Protein AF-A0A9D5QBL1-F1 (afdb_monomer)

Structure (mmCIF, N/CA/C/O backbone):
data_AF-A0A9D5QBL1-F1
#
_entry.id   AF-A0A9D5QBL1-F1
#
loop_
_atom_site.group_PDB
_atom_site.id
_atom_site.type_symbol
_atom_site.label_atom_id
_atom_site.label_alt_id
_atom_site.label_comp_id
_atom_site.label_asym_id
_atom_site.label_entity_id
_atom_site.label_seq_id
_atom_site.pdbx_PDB_ins_code
_atom_site.Cartn_x
_atom_site.Cartn_y
_atom_site.Cartn_z
_atom_site.occupancy
_atom_site.B_iso_or_equiv
_atom_site.auth_seq_id
_atom_site.auth_comp_id
_atom_site.auth_asym_id
_atom_site.auth_atom_id
_atom_site.pdbx_PDB_model_num
ATOM 1 N N . MET A 1 1 ? -2.008 -4.590 -37.772 1.00 40.81 1 MET A N 1
ATOM 2 C CA . MET A 1 1 ? -0.872 -5.358 -37.230 1.00 40.81 1 MET A CA 1
ATOM 3 C C . MET A 1 1 ? -0.024 -4.324 -36.514 1.00 40.81 1 MET A C 1
ATOM 5 O O . MET A 1 1 ? 0.435 -3.413 -37.185 1.00 40.81 1 MET A O 1
ATOM 9 N N . TYR A 1 2 ? -0.008 -4.325 -35.182 1.00 43.22 2 TYR A N 1
ATOM 10 C CA . TYR A 1 2 ? 0.768 -3.350 -34.411 1.00 43.22 2 TYR A CA 1
ATOM 11 C C . TYR A 1 2 ? 2.157 -3.959 -34.192 1.00 43.22 2 TYR A C 1
ATOM 13 O O . TYR A 1 2 ? 2.254 -4.998 -33.545 1.00 43.22 2 TYR A O 1
ATOM 21 N N . GLU A 1 3 ? 3.194 -3.377 -34.799 1.00 43.75 3 GLU A N 1
ATOM 22 C CA . GLU A 1 3 ? 4.590 -3.688 -34.472 1.00 43.75 3 GLU A CA 1
ATOM 23 C C . GLU A 1 3 ? 4.906 -3.004 -33.143 1.00 43.75 3 GLU A C 1
ATOM 25 O O . GLU A 1 3 ? 5.042 -1.784 -33.082 1.00 43.75 3 GLU A O 1
ATOM 30 N N . ILE A 1 4 ? 4.943 -3.791 -32.071 1.00 50.88 4 ILE A N 1
ATOM 31 C CA . ILE A 1 4 ? 5.490 -3.355 -30.788 1.00 50.88 4 ILE A CA 1
ATOM 32 C C . ILE A 1 4 ? 7.006 -3.311 -30.988 1.00 50.88 4 ILE A C 1
ATOM 34 O O . ILE A 1 4 ? 7.596 -4.317 -31.379 1.00 50.88 4 ILE A O 1
ATOM 38 N N . GLN A 1 5 ? 7.621 -2.142 -30.805 1.00 56.84 5 GLN A N 1
ATOM 39 C CA . GLN A 1 5 ? 9.073 -1.998 -30.935 1.00 56.84 5 GLN A CA 1
ATOM 40 C C . GLN A 1 5 ? 9.764 -2.785 -29.812 1.00 56.84 5 GLN A C 1
ATOM 42 O O . GLN A 1 5 ? 9.294 -2.755 -28.677 1.00 56.84 5 GLN A O 1
ATOM 47 N N . ASP A 1 6 ? 10.894 -3.442 -30.097 1.00 56.75 6 ASP A N 1
ATOM 48 C CA . ASP A 1 6 ? 11.620 -4.289 -29.129 1.00 56.75 6 ASP A CA 1
ATOM 49 C C . ASP A 1 6 ? 11.891 -3.579 -27.780 1.00 56.75 6 ASP A C 1
ATOM 51 O O . ASP A 1 6 ? 11.814 -4.197 -26.720 1.00 56.75 6 ASP A O 1
ATOM 55 N N . ASN A 1 7 ? 12.077 -2.253 -27.795 1.00 56.09 7 ASN A N 1
ATOM 56 C CA . ASN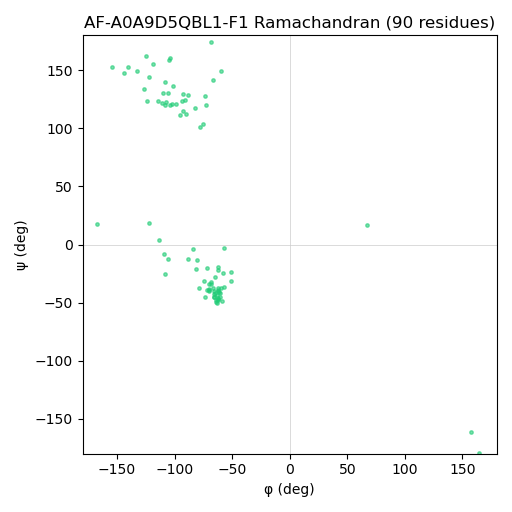 A 1 7 ? 12.263 -1.427 -26.593 1.00 56.09 7 ASN A CA 1
ATOM 57 C C . ASN A 1 7 ? 11.007 -1.312 -25.707 1.00 56.09 7 ASN A C 1
ATOM 59 O O . ASN A 1 7 ? 11.117 -1.170 -24.490 1.00 56.09 7 ASN A O 1
ATOM 63 N N . GLU A 1 8 ? 9.810 -1.332 -26.297 1.00 53.34 8 GLU A N 1
ATOM 64 C CA . GLU A 1 8 ? 8.546 -1.314 -25.549 1.00 53.34 8 GLU A CA 1
ATOM 65 C C . GLU A 1 8 ? 8.279 -2.676 -24.904 1.00 53.34 8 GLU A C 1
ATOM 67 O O . GLU A 1 8 ? 7.717 -2.741 -23.812 1.00 53.34 8 GLU A O 1
ATOM 72 N N . LEU A 1 9 ? 8.732 -3.752 -25.551 1.00 57.50 9 LEU A N 1
ATOM 73 C CA . LEU A 1 9 ? 8.603 -5.117 -25.059 1.00 57.50 9 LEU A CA 1
ATOM 74 C C . LEU A 1 9 ? 9.560 -5.393 -23.889 1.00 57.50 9 LEU A C 1
ATOM 76 O O . LEU A 1 9 ? 9.135 -5.922 -22.864 1.00 57.50 9 LEU A O 1
ATOM 80 N N . GLU A 1 10 ? 10.823 -4.972 -23.994 1.00 60.19 10 GLU A N 1
ATOM 81 C CA . GLU A 1 10 ? 11.789 -5.059 -22.888 1.00 60.19 10 GLU A CA 1
ATOM 82 C C . GLU A 1 10 ? 11.363 -4.218 -21.680 1.00 60.19 10 GLU A C 1
ATOM 84 O O . GLU A 1 10 ? 11.464 -4.675 -20.541 1.00 60.19 10 GLU A O 1
ATOM 89 N N . ALA A 1 11 ? 10.828 -3.014 -21.910 1.00 60.56 11 ALA A N 1
ATOM 90 C CA . ALA A 1 11 ? 10.267 -2.199 -20.839 1.00 60.56 11 ALA A CA 1
ATOM 91 C C . ALA A 1 11 ? 9.071 -2.895 -20.174 1.00 60.56 11 ALA A C 1
ATOM 93 O O . ALA A 1 11 ? 8.953 -2.846 -18.951 1.00 60.56 11 ALA A O 1
ATOM 94 N N . LEU A 1 12 ? 8.208 -3.566 -20.943 1.00 57.19 12 LEU A N 1
ATOM 95 C CA . LEU A 1 12 ? 7.088 -4.335 -20.398 1.00 57.19 12 LEU A CA 1
ATOM 96 C C . LEU A 1 12 ? 7.574 -5.490 -19.512 1.00 57.19 12 LEU A C 1
ATOM 98 O O . LEU A 1 12 ? 7.097 -5.627 -18.389 1.00 57.19 12 LEU A O 1
ATOM 102 N N . TYR A 1 13 ? 8.554 -6.269 -19.977 1.00 62.12 13 TYR A N 1
ATOM 103 C CA . TYR A 1 13 ? 9.106 -7.388 -19.211 1.00 62.12 13 TYR A CA 1
ATOM 104 C C . TYR A 1 13 ? 9.832 -6.935 -17.947 1.00 62.12 13 TYR A C 1
ATOM 106 O O . TYR A 1 13 ? 9.641 -7.527 -16.889 1.00 62.12 13 TYR A O 1
ATOM 114 N N . ALA A 1 14 ? 10.585 -5.834 -18.011 1.00 62.94 14 ALA A N 1
ATOM 115 C CA . ALA A 1 14 ? 11.192 -5.245 -16.823 1.00 62.94 14 ALA A CA 1
ATOM 116 C C . ALA A 1 14 ? 10.128 -4.835 -15.788 1.00 62.94 14 ALA A C 1
ATOM 118 O O . ALA A 1 14 ? 10.338 -5.032 -14.594 1.00 62.94 14 ALA A O 1
ATOM 119 N N . HIS A 1 15 ? 8.971 -4.320 -16.224 1.00 62.38 15 HIS A N 1
ATOM 120 C CA . HIS A 1 15 ? 7.848 -4.014 -15.331 1.00 62.38 15 HIS A CA 1
ATOM 121 C C . HIS A 1 15 ? 7.172 -5.273 -14.772 1.00 62.38 15 HIS A C 1
ATOM 123 O O . HIS A 1 15 ? 6.784 -5.269 -13.604 1.00 62.38 15 HIS A O 1
ATOM 129 N N . GLU A 1 16 ? 7.022 -6.334 -15.567 1.00 62.25 16 GLU A N 1
ATOM 130 C CA . GLU A 1 16 ? 6.457 -7.611 -15.110 1.00 62.25 16 GLU A CA 1
ATOM 131 C C . GLU A 1 16 ? 7.351 -8.289 -14.070 1.00 62.25 16 GLU A C 1
ATOM 133 O O . GLU A 1 16 ? 6.844 -8.735 -13.041 1.00 62.25 16 GLU A O 1
ATOM 138 N N . ASP A 1 17 ? 8.668 -8.288 -14.276 1.00 66.50 17 ASP A N 1
ATOM 139 C CA . ASP A 1 17 ? 9.634 -8.812 -13.308 1.00 66.50 17 ASP A CA 1
ATOM 140 C C . ASP A 1 17 ? 9.632 -7.983 -12.018 1.00 66.50 17 ASP A C 1
ATOM 142 O O . ASP A 1 17 ? 9.638 -8.538 -10.916 1.00 66.50 17 ASP A O 1
ATOM 146 N N . LEU A 1 18 ? 9.566 -6.650 -12.124 1.00 64.12 18 LEU A N 1
ATOM 147 C CA . LEU A 1 18 ? 9.479 -5.765 -10.960 1.00 64.12 18 LEU A CA 1
ATOM 148 C C . LEU A 1 18 ? 8.186 -6.021 -10.167 1.00 64.12 18 LEU A C 1
ATOM 150 O O . LEU A 1 18 ? 8.226 -6.206 -8.952 1.00 64.12 18 LEU A O 1
ATOM 154 N N . LEU A 1 19 ? 7.040 -6.092 -10.855 1.00 63.78 19 LEU A N 1
ATOM 155 C CA . LEU A 1 19 ? 5.741 -6.385 -10.248 1.00 63.78 19 LEU A CA 1
ATOM 156 C C . LEU A 1 19 ? 5.707 -7.783 -9.631 1.00 63.78 19 LEU A C 1
ATOM 158 O O . LEU A 1 19 ? 5.203 -7.938 -8.522 1.00 63.78 19 LEU A O 1
ATOM 162 N N . GLY A 1 20 ? 6.246 -8.790 -10.318 1.00 59.78 20 GLY A N 1
ATOM 163 C CA . GLY A 1 20 ? 6.319 -10.168 -9.839 1.00 59.78 20 GLY A CA 1
ATOM 164 C C . GLY A 1 20 ? 7.154 -10.292 -8.567 1.00 59.78 20 GLY A C 1
ATOM 165 O O . GLY A 1 20 ? 6.696 -10.889 -7.592 1.00 59.78 20 GLY A O 1
ATOM 166 N N . ASN A 1 21 ? 8.329 -9.656 -8.536 1.00 61.78 21 ASN A N 1
ATOM 167 C CA . ASN A 1 21 ? 9.210 -9.645 -7.368 1.00 61.78 21 ASN A CA 1
ATOM 168 C C . ASN A 1 21 ? 8.577 -8.904 -6.184 1.00 61.78 21 ASN A C 1
ATOM 170 O O . ASN A 1 21 ? 8.549 -9.428 -5.071 1.00 61.78 21 ASN A O 1
ATOM 174 N N . THR A 1 22 ? 7.980 -7.735 -6.422 1.00 64.50 22 THR A N 1
ATOM 175 C CA . THR A 1 22 ? 7.282 -6.975 -5.378 1.00 64.50 22 THR A CA 1
ATOM 176 C C . THR A 1 22 ? 6.033 -7.699 -4.877 1.00 64.50 22 THR A C 1
ATOM 178 O O . THR A 1 22 ? 5.765 -7.698 -3.680 1.00 64.50 22 THR A O 1
ATOM 181 N N . LEU A 1 23 ? 5.274 -8.381 -5.740 1.00 60.81 23 LEU A N 1
ATOM 182 C CA . LEU A 1 23 ? 4.141 -9.209 -5.313 1.00 60.81 23 LEU A CA 1
ATOM 183 C C . LEU A 1 23 ? 4.593 -10.444 -4.527 1.00 60.81 23 LEU A C 1
ATOM 185 O O . LEU A 1 23 ? 3.901 -10.832 -3.587 1.00 60.81 23 LEU A O 1
ATOM 189 N N . MET A 1 24 ? 5.744 -11.037 -4.857 1.00 59.81 24 MET A N 1
ATOM 190 C CA . MET A 1 24 ? 6.346 -12.102 -4.051 1.00 59.81 24 MET A CA 1
ATOM 191 C C . MET A 1 24 ? 6.793 -11.593 -2.676 1.00 59.81 24 MET A C 1
ATOM 193 O O . MET A 1 24 ? 6.476 -12.237 -1.677 1.00 59.81 24 MET A O 1
ATOM 197 N N . GLU A 1 25 ? 7.459 -10.440 -2.586 1.00 60.59 25 GLU A N 1
ATOM 198 C CA . GLU A 1 25 ? 7.847 -9.839 -1.299 1.00 60.59 25 GLU A CA 1
ATOM 199 C C . GLU A 1 25 ? 6.625 -9.446 -0.456 1.00 60.59 25 GLU A C 1
ATOM 201 O O . GLU A 1 25 ? 6.528 -9.812 0.717 1.00 60.59 25 GLU A O 1
ATOM 206 N N . LEU A 1 26 ? 5.645 -8.763 -1.054 1.00 61.88 26 LEU A N 1
ATOM 207 C CA . LEU A 1 26 ? 4.449 -8.292 -0.351 1.00 61.88 26 LEU A CA 1
ATOM 208 C C . LEU A 1 26 ? 3.489 -9.434 0.010 1.00 61.88 26 LEU A C 1
ATOM 210 O O . LEU A 1 26 ? 2.897 -9.426 1.096 1.00 61.88 26 LEU A O 1
ATOM 214 N N . GLY A 1 27 ? 3.334 -10.4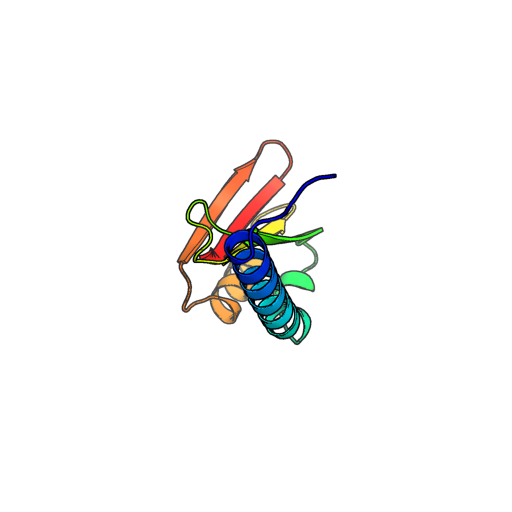07 -0.893 1.00 55.03 27 GLY A N 1
ATOM 215 C CA . GLY A 1 27 ? 2.487 -11.587 -0.728 1.00 55.03 27 GLY A CA 1
ATOM 216 C C . GLY A 1 27 ? 3.043 -12.591 0.278 1.00 55.03 27 GLY A C 1
ATOM 217 O O . GLY A 1 27 ? 2.278 -13.379 0.832 1.00 55.03 27 GLY A O 1
ATOM 218 N N . SER A 1 28 ? 4.344 -12.532 0.571 1.00 52.94 28 SER A N 1
ATOM 219 C CA . SER A 1 28 ? 4.969 -13.451 1.518 1.00 52.94 28 SER A CA 1
ATOM 220 C C . SER A 1 28 ? 4.774 -13.066 2.985 1.00 52.94 28 SER A C 1
ATOM 222 O O . SER A 1 28 ? 4.919 -13.957 3.818 1.00 52.94 28 SER A O 1
ATOM 224 N N . ASN A 1 29 ? 4.469 -11.805 3.355 1.00 55.44 29 ASN A N 1
ATOM 225 C CA . ASN A 1 29 ? 4.403 -11.474 4.793 1.00 55.44 29 ASN A CA 1
ATOM 226 C C . ASN A 1 29 ? 3.790 -10.140 5.260 1.00 55.44 29 ASN A C 1
ATOM 228 O O . ASN A 1 29 ? 4.018 -9.758 6.406 1.00 55.44 29 ASN A O 1
ATOM 232 N N . THR A 1 30 ? 2.997 -9.404 4.480 1.00 67.88 30 THR A N 1
ATOM 233 C CA . THR A 1 30 ? 2.573 -8.078 4.973 1.00 67.88 30 THR A CA 1
ATOM 234 C C . THR A 1 30 ? 1.444 -8.166 6.009 1.00 67.88 30 THR A C 1
ATOM 236 O O . THR A 1 30 ? 0.257 -8.265 5.691 1.00 67.88 30 THR A O 1
ATOM 239 N N . ARG A 1 31 ? 1.802 -8.044 7.300 1.00 80.44 31 ARG A N 1
ATOM 240 C CA . ARG A 1 31 ? 0.856 -7.891 8.433 1.00 80.44 31 ARG A CA 1
ATOM 241 C C . ARG A 1 31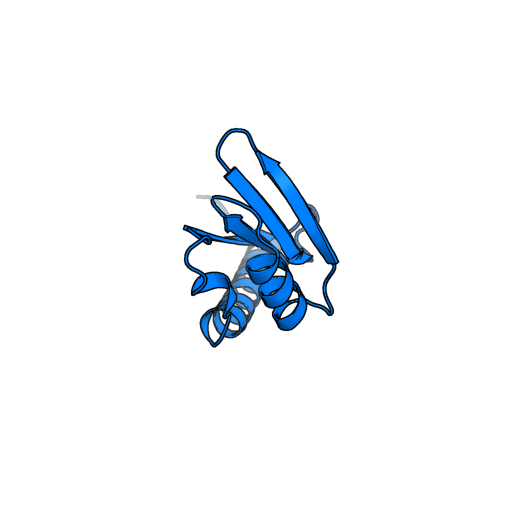 ? -0.172 -6.777 8.199 1.00 80.44 31 ARG A C 1
ATOM 243 O O . ARG A 1 31 ? -1.266 -6.817 8.759 1.00 80.44 31 ARG A O 1
ATOM 250 N N . VAL A 1 32 ? 0.166 -5.812 7.343 1.00 84.44 32 VAL A N 1
ATOM 251 C CA . VAL A 1 32 ? -0.733 -4.765 6.854 1.00 84.44 32 VAL A CA 1
ATOM 252 C C . VAL A 1 32 ? -1.957 -5.332 6.131 1.00 84.44 32 VAL A C 1
ATOM 254 O O . VAL A 1 32 ? -3.067 -4.938 6.476 1.00 84.44 32 VAL A O 1
ATOM 257 N N . LEU A 1 33 ? -1.799 -6.266 5.185 1.00 84.38 33 LEU A N 1
ATOM 258 C CA . LEU A 1 33 ? -2.930 -6.841 4.438 1.00 84.38 33 LEU A CA 1
ATOM 259 C C . LEU A 1 33 ? -3.877 -7.647 5.331 1.00 84.38 33 LEU A C 1
ATOM 261 O O . LEU A 1 33 ? -5.072 -7.717 5.065 1.00 84.38 33 LEU A O 1
ATOM 265 N N . ASN A 1 34 ? -3.351 -8.205 6.422 1.00 86.00 34 ASN A N 1
ATOM 266 C CA . ASN A 1 34 ? -4.130 -8.946 7.412 1.00 86.00 34 ASN A CA 1
ATOM 267 C C . ASN A 1 34 ? -4.804 -8.040 8.459 1.00 86.00 34 ASN A C 1
ATOM 269 O O . ASN A 1 34 ? -5.543 -8.522 9.321 1.00 86.00 34 ASN A O 1
ATOM 273 N N . HIS A 1 35 ? -4.562 -6.727 8.431 1.00 87.88 35 HIS A N 1
ATOM 274 C CA . HIS A 1 35 ? -5.185 -5.811 9.375 1.00 87.88 35 HIS A CA 1
ATOM 275 C C . HIS A 1 35 ? -6.665 -5.608 9.017 1.00 87.88 35 HIS A C 1
ATOM 277 O O . HIS A 1 35 ? -6.986 -5.158 7.926 1.00 87.88 35 HIS A O 1
ATOM 283 N N . HIS A 1 36 ? -7.577 -5.798 9.977 1.00 89.12 36 HIS A N 1
ATOM 284 C CA . HIS A 1 36 ? -9.045 -5.709 9.804 1.00 89.12 36 HIS A CA 1
ATOM 285 C C . HIS A 1 36 ? -9.611 -4.374 9.262 1.00 89.12 36 HIS A C 1
ATOM 287 O O . HIS A 1 36 ? -10.822 -4.222 9.130 1.00 89.12 36 HIS A O 1
ATOM 293 N N . LEU A 1 37 ? -8.760 -3.372 9.035 1.00 90.50 37 LEU A N 1
ATOM 294 C CA . LEU A 1 37 ? -9.139 -2.057 8.504 1.00 90.50 37 LEU A CA 1
ATOM 295 C C . LEU A 1 37 ? -8.646 -1.843 7.078 1.00 90.50 37 LEU A C 1
ATOM 297 O O . LEU A 1 37 ? -8.985 -0.815 6.493 1.00 90.50 37 LEU A O 1
ATOM 301 N N . VAL A 1 38 ? -7.824 -2.760 6.574 1.00 89.62 38 VAL A N 1
ATOM 302 C CA . VAL A 1 38 ? -7.275 -2.758 5.228 1.00 89.62 38 VAL A CA 1
ATOM 303 C C . VAL A 1 38 ? -8.202 -3.580 4.347 1.00 89.62 38 VAL A C 1
ATOM 305 O O . VAL A 1 38 ? -8.579 -4.696 4.687 1.00 89.62 38 VAL A O 1
ATOM 308 N N . ASN A 1 39 ? -8.577 -2.996 3.216 1.00 89.56 39 ASN A N 1
ATOM 309 C CA . ASN A 1 39 ? -9.536 -3.573 2.274 1.00 89.56 39 ASN A CA 1
ATOM 310 C C . ASN A 1 39 ? -8.858 -4.116 1.022 1.00 89.56 39 ASN A C 1
ATOM 312 O O . ASN A 1 39 ? -9.491 -4.783 0.210 1.00 89.56 39 ASN A O 1
ATOM 316 N N . GLY A 1 40 ? -7.591 -3.772 0.834 1.00 86.56 40 GLY A N 1
ATOM 317 C CA . GLY A 1 40 ? -6.813 -4.207 -0.303 1.00 86.56 40 GLY A CA 1
ATOM 318 C C . GLY A 1 40 ? -5.559 -3.375 -0.468 1.00 86.56 40 GLY A C 1
ATOM 319 O O . GLY A 1 40 ? -5.284 -2.439 0.288 1.00 86.56 40 GLY A O 1
ATOM 320 N N . MET A 1 41 ? -4.821 -3.725 -1.508 1.00 86.50 41 MET A N 1
ATOM 321 C CA . MET A 1 41 ? -3.590 -3.068 -1.896 1.00 86.50 41 MET A CA 1
ATOM 322 C C . MET A 1 41 ? -3.490 -3.051 -3.412 1.00 86.50 41 MET A C 1
ATOM 324 O O . MET A 1 41 ? -3.967 -3.964 -4.086 1.00 86.50 41 MET A O 1
ATOM 328 N N . ARG A 1 42 ? -2.871 -2.004 -3.940 1.00 86.19 42 ARG A N 1
ATOM 329 C CA . ARG A 1 42 ? -2.534 -1.877 -5.351 1.00 86.19 42 ARG A CA 1
ATOM 330 C C . ARG A 1 42 ? -1.057 -1.562 -5.454 1.00 86.19 42 ARG A C 1
ATOM 332 O O . ARG A 1 42 ? -0.562 -0.693 -4.751 1.00 86.19 42 ARG A O 1
ATOM 339 N N . VAL A 1 43 ? -0.379 -2.255 -6.352 1.00 84.12 43 VAL A N 1
ATOM 340 C CA . VAL A 1 43 ? 0.983 -1.918 -6.756 1.00 84.12 43 VAL A CA 1
ATOM 341 C C . VAL A 1 43 ? 0.880 -1.312 -8.144 1.00 84.12 43 VAL A C 1
ATOM 343 O O . VAL A 1 43 ? 0.190 -1.858 -9.008 1.00 84.12 43 VAL A O 1
ATOM 346 N N . ARG A 1 44 ? 1.497 -0.154 -8.347 1.00 82.12 44 ARG A N 1
ATOM 347 C CA . ARG A 1 44 ? 1.556 0.505 -9.654 1.00 82.12 44 ARG A CA 1
ATOM 348 C C . ARG A 1 44 ? 2.930 1.129 -9.861 1.00 82.12 44 ARG A C 1
ATOM 350 O O . ARG A 1 44 ? 3.539 1.528 -8.874 1.00 82.12 44 ARG A O 1
ATOM 357 N N . PRO A 1 45 ? 3.401 1.277 -11.103 1.00 78.31 45 PRO A N 1
ATOM 358 C CA . PRO A 1 45 ? 4.549 2.129 -11.366 1.00 78.31 45 PRO A CA 1
ATOM 359 C C . PRO A 1 45 ? 4.268 3.577 -10.940 1.00 78.31 45 PRO A C 1
ATOM 361 O O . PRO A 1 45 ? 3.122 4.057 -10.949 1.00 78.31 45 PRO A O 1
ATOM 364 N N . ASP A 1 46 ? 5.327 4.268 -10.540 1.00 80.56 46 ASP A N 1
ATOM 365 C CA . ASP A 1 46 ? 5.332 5.711 -10.362 1.00 80.56 46 ASP A CA 1
ATOM 366 C C . ASP A 1 46 ? 5.200 6.426 -11.723 1.00 80.56 46 ASP A C 1
ATOM 368 O O . ASP A 1 46 ? 5.209 5.808 -12.789 1.00 80.56 46 ASP A O 1
ATOM 372 N N . SER A 1 47 ? 5.077 7.755 -11.717 1.00 77.88 47 SER A N 1
ATOM 373 C CA . SER A 1 47 ? 4.953 8.525 -12.965 1.00 77.88 47 SER A CA 1
ATOM 374 C C . SER A 1 47 ? 6.168 8.409 -13.892 1.00 77.88 47 SER A C 1
ATOM 376 O O . SER A 1 47 ? 6.038 8.695 -15.081 1.00 77.88 47 SER A O 1
ATOM 378 N N . SER A 1 48 ? 7.340 8.041 -13.363 1.00 78.81 48 SER A N 1
ATOM 379 C CA . SER A 1 48 ? 8.552 7.842 -14.160 1.00 78.81 48 SER A CA 1
ATOM 380 C C . SER A 1 48 ? 8.702 6.423 -14.719 1.00 78.81 48 SER A C 1
ATOM 382 O O . SER A 1 48 ? 9.543 6.221 -15.595 1.00 78.81 48 SER A O 1
ATOM 384 N N . GLY A 1 49 ? 7.899 5.460 -14.249 1.00 72.81 49 GLY A N 1
ATOM 385 C CA . GLY A 1 49 ? 8.014 4.045 -14.614 1.00 72.81 49 GLY A CA 1
ATOM 386 C C . GLY A 1 49 ? 9.294 3.384 -14.098 1.00 72.81 49 GLY A C 1
ATOM 387 O O . GLY A 1 49 ? 9.699 2.350 -14.618 1.00 72.81 49 GLY A O 1
ATOM 388 N N . ARG A 1 50 ? 9.979 4.002 -13.129 1.00 73.44 50 ARG A N 1
ATOM 389 C CA . ARG A 1 50 ? 11.252 3.502 -12.577 1.00 73.44 50 ARG A CA 1
ATOM 390 C C . ARG A 1 50 ? 11.100 2.953 -11.172 1.00 73.44 50 ARG A C 1
ATOM 392 O O . ARG A 1 50 ? 11.909 2.130 -10.757 1.00 73.44 50 ARG A O 1
ATOM 399 N N . GLU A 1 51 ? 10.093 3.425 -10.452 1.00 77.56 51 GLU A N 1
ATOM 400 C CA . GLU A 1 51 ? 9.803 3.016 -9.087 1.00 77.56 51 GLU A CA 1
ATOM 401 C C . GLU A 1 51 ? 8.415 2.382 -9.028 1.00 77.56 51 GLU A C 1
ATOM 403 O O . GLU A 1 51 ? 7.543 2.650 -9.860 1.00 77.56 51 GLU A O 1
ATOM 408 N N . LEU A 1 52 ? 8.201 1.530 -8.029 1.00 79.75 52 LEU A N 1
ATOM 409 C CA . LEU A 1 52 ? 6.880 1.007 -7.715 1.00 79.75 52 LEU A CA 1
ATOM 410 C C . LEU A 1 52 ? 6.324 1.751 -6.520 1.00 79.75 52 LEU A C 1
ATOM 412 O O . LEU A 1 52 ? 6.993 1.970 -5.518 1.00 79.75 52 LEU A O 1
ATOM 416 N N . VAL A 1 53 ? 5.054 2.090 -6.639 1.00 85.12 53 VAL A N 1
ATOM 417 C CA . VAL A 1 53 ? 4.262 2.702 -5.597 1.00 85.12 53 VAL A CA 1
ATOM 418 C C . VAL A 1 53 ? 3.290 1.655 -5.081 1.00 85.12 53 VAL A C 1
ATOM 420 O O . VAL A 1 53 ? 2.480 1.107 -5.840 1.00 85.12 53 VAL A O 1
ATOM 423 N N . VAL A 1 54 ? 3.354 1.394 -3.779 1.00 86.19 54 VAL A N 1
ATOM 424 C CA . VAL A 1 54 ? 2.413 0.504 -3.097 1.00 86.19 54 VAL A CA 1
ATOM 425 C C . VAL A 1 54 ? 1.355 1.349 -2.408 1.00 86.19 54 VAL A C 1
ATOM 427 O O . VAL A 1 54 ? 1.645 2.174 -1.549 1.00 86.19 54 VAL A O 1
ATOM 430 N N . GLU A 1 55 ? 0.103 1.134 -2.774 1.00 89.50 55 GLU A N 1
ATOM 431 C CA . GLU A 1 55 ? -1.050 1.803 -2.195 1.00 89.50 55 GLU A CA 1
ATOM 432 C C . GLU A 1 55 ? -1.843 0.825 -1.337 1.00 89.50 55 GLU A C 1
ATOM 434 O O . GLU A 1 55 ? -2.361 -0.170 -1.841 1.00 89.50 55 GLU A O 1
ATOM 439 N N . ILE A 1 56 ? -1.990 1.118 -0.048 1.00 89.12 56 ILE A N 1
ATOM 440 C CA . ILE A 1 56 ? -2.820 0.342 0.878 1.00 89.12 56 ILE A CA 1
ATOM 441 C C . ILE A 1 56 ? -4.132 1.085 1.095 1.00 89.12 56 ILE A C 1
ATOM 443 O O . ILE A 1 56 ? -4.137 2.208 1.604 1.00 89.12 56 ILE A O 1
ATOM 447 N N . PHE A 1 57 ? -5.248 0.438 0.771 1.00 90.62 57 PHE A N 1
ATOM 448 C CA . PHE A 1 57 ? -6.583 0.997 0.957 1.00 90.62 57 PHE A CA 1
ATOM 449 C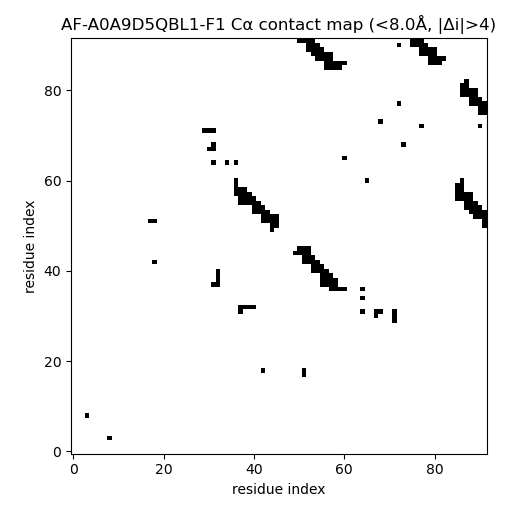 C . PHE A 1 57 ? -7.128 0.602 2.323 1.00 90.62 57 PHE A C 1
ATOM 451 O O . PHE A 1 57 ? -7.239 -0.585 2.629 1.00 90.62 57 PHE A O 1
ATOM 458 N N . ALA A 1 58 ? -7.520 1.586 3.128 1.00 89.88 58 ALA A N 1
ATOM 459 C CA . ALA A 1 58 ? -8.077 1.356 4.454 1.00 89.88 58 ALA A CA 1
ATOM 460 C C . ALA A 1 58 ? -9.359 2.161 4.702 1.00 89.88 58 ALA A C 1
ATOM 462 O O . ALA A 1 58 ? -9.527 3.278 4.209 1.00 89.88 58 ALA A O 1
ATOM 463 N N . HIS A 1 59 ? -10.259 1.616 5.524 1.00 87.62 59 HIS A N 1
ATOM 464 C CA . HIS A 1 59 ? -11.491 2.303 5.928 1.00 87.62 59 HIS A CA 1
ATOM 465 C C . HIS A 1 59 ? -11.234 3.492 6.864 1.00 87.62 59 HIS A C 1
ATOM 467 O O . HIS A 1 59 ? -11.923 4.508 6.787 1.00 87.62 59 HIS A O 1
ATOM 473 N N . LYS A 1 60 ? -10.281 3.350 7.793 1.00 88.38 60 LYS A N 1
ATOM 4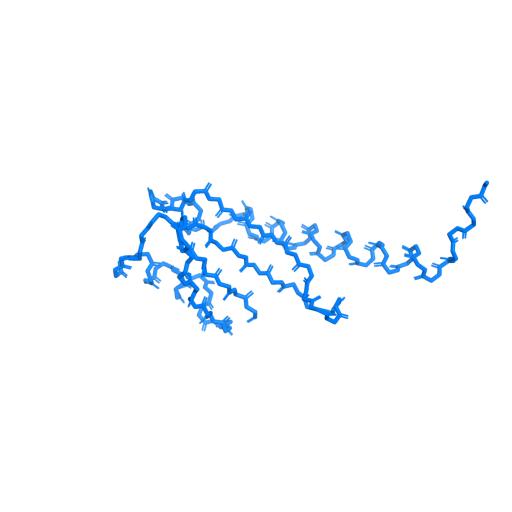74 C CA . LYS A 1 60 ? -9.916 4.372 8.786 1.00 88.38 60 LYS A CA 1
ATOM 475 C C . LYS A 1 60 ? -8.463 4.196 9.239 1.00 88.38 60 LYS A C 1
ATOM 477 O O . LYS A 1 60 ? -7.964 3.073 9.279 1.00 88.38 60 LYS A O 1
ATOM 482 N N . THR A 1 61 ? -7.818 5.283 9.657 1.00 87.94 61 THR A N 1
ATOM 483 C CA . THR A 1 61 ? -6.483 5.249 10.269 1.00 87.94 61 THR A CA 1
ATOM 484 C C . THR A 1 61 ? -6.617 5.063 11.775 1.00 87.94 61 THR A C 1
ATOM 486 O O . THR A 1 61 ? -7.323 5.820 12.441 1.00 87.94 61 THR A O 1
ATOM 489 N N . THR A 1 62 ? -5.904 4.087 12.333 1.00 90.38 62 THR A N 1
ATOM 490 C CA . THR A 1 62 ? -5.744 3.911 13.785 1.00 90.38 62 THR A CA 1
ATOM 491 C C . THR A 1 62 ? -4.264 3.883 14.148 1.00 90.38 62 THR A C 1
ATOM 493 O O . THR A 1 62 ? -3.411 3.635 13.297 1.00 90.38 62 THR A O 1
ATOM 496 N N . ARG A 1 63 ? -3.940 4.100 15.431 1.00 91.44 63 ARG A N 1
ATOM 497 C CA . ARG A 1 63 ? -2.555 3.976 15.922 1.00 91.44 63 ARG A CA 1
ATOM 498 C C . ARG A 1 63 ? -1.965 2.589 15.655 1.00 91.44 63 ARG A C 1
ATOM 500 O O . ARG A 1 63 ? -0.793 2.496 15.322 1.00 91.44 63 ARG A O 1
ATOM 507 N N . GLN A 1 64 ? -2.783 1.540 15.766 1.00 91.25 64 GLN A N 1
ATOM 508 C CA . GLN A 1 64 ? -2.363 0.168 15.488 1.00 91.25 64 GLN A CA 1
ATOM 509 C C . GLN A 1 64 ? -1.988 -0.011 14.014 1.00 91.25 64 GLN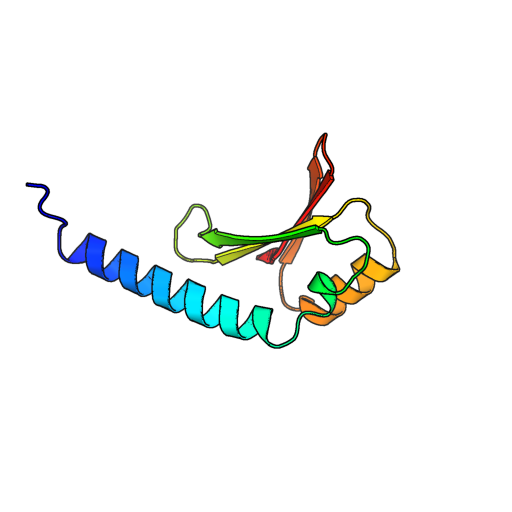 A C 1
ATOM 511 O O . GLN A 1 64 ? -0.888 -0.472 13.733 1.00 91.25 64 GLN A O 1
ATOM 516 N N . LEU A 1 65 ? -2.843 0.433 13.084 1.00 88.75 65 LEU A N 1
ATOM 517 C CA . LEU A 1 65 ? -2.553 0.354 11.651 1.00 88.75 65 LEU A CA 1
ATOM 518 C C . LEU A 1 65 ? -1.286 1.141 11.288 1.00 88.75 65 LEU A C 1
ATOM 520 O O . LEU A 1 65 ? -0.447 0.645 10.547 1.00 88.75 65 LEU A O 1
ATOM 524 N N . LEU A 1 66 ? -1.107 2.332 11.866 1.00 88.81 66 LEU A N 1
ATOM 525 C CA . LEU A 1 66 ? 0.110 3.126 11.675 1.00 88.81 66 LEU A CA 1
ATOM 526 C C . LEU A 1 66 ? 1.369 2.425 12.204 1.00 88.81 66 LEU A C 1
ATOM 528 O O . LEU A 1 66 ? 2.417 2.546 11.576 1.00 88.81 66 LEU A O 1
ATOM 532 N N . SER A 1 67 ? 1.283 1.711 13.333 1.00 90.25 67 SER A N 1
ATOM 533 C CA . SER A 1 67 ? 2.404 0.918 13.863 1.00 90.25 67 SER A CA 1
ATOM 534 C C . SER A 1 67 ? 2.778 -0.189 12.891 1.00 90.25 67 SER A C 1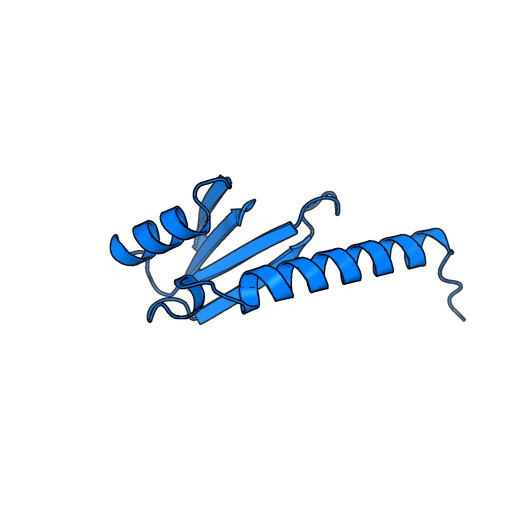
ATOM 536 O O . SER A 1 67 ? 3.932 -0.278 12.494 1.00 90.25 67 SER A O 1
ATOM 538 N N . VAL 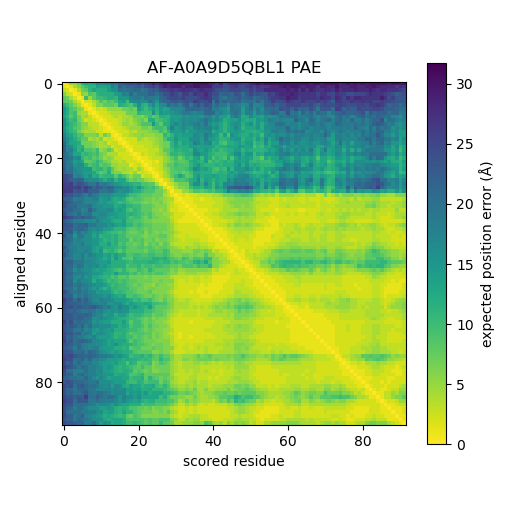A 1 68 ? 1.789 -0.963 12.432 1.00 88.62 68 VAL A N 1
ATOM 539 C CA . VAL A 1 68 ? 2.023 -2.069 11.496 1.00 88.62 68 VAL A CA 1
ATOM 540 C C . VAL A 1 68 ? 2.627 -1.551 10.190 1.00 88.62 68 VAL A C 1
ATOM 542 O O . VAL A 1 68 ? 3.627 -2.087 9.734 1.00 88.62 68 VAL A O 1
ATOM 545 N N . ILE A 1 69 ? 2.094 -0.464 9.622 1.00 86.56 69 ILE A N 1
ATOM 546 C CA . ILE A 1 69 ? 2.649 0.132 8.396 1.00 86.56 69 ILE A CA 1
ATOM 547 C C . ILE A 1 69 ? 4.094 0.603 8.608 1.00 86.56 69 ILE A C 1
ATOM 549 O O . ILE A 1 69 ? 4.932 0.391 7.742 1.00 86.56 69 ILE A O 1
ATOM 553 N N . ARG A 1 70 ? 4.419 1.208 9.756 1.00 85.94 70 ARG A N 1
ATOM 554 C CA . ARG A 1 70 ? 5.795 1.637 10.060 1.00 85.94 70 ARG A CA 1
ATOM 555 C C . ARG A 1 70 ? 6.751 0.480 10.318 1.00 85.94 70 ARG A C 1
ATOM 557 O O . ARG A 1 70 ? 7.926 0.606 10.010 1.00 85.94 70 ARG A O 1
ATOM 564 N N . GLU A 1 71 ? 6.285 -0.607 10.915 1.00 87.00 71 GLU A N 1
ATOM 565 C CA . GLU A 1 71 ? 7.115 -1.790 11.145 1.00 87.00 71 GLU A CA 1
ATOM 566 C C . GLU A 1 71 ? 7.440 -2.504 9.831 1.00 87.00 71 GLU A C 1
ATOM 568 O O . GLU A 1 71 ? 8.573 -2.929 9.641 1.00 87.00 71 GLU A O 1
ATOM 573 N N . GLU A 1 72 ? 6.465 -2.602 8.925 1.00 83.81 72 GLU A N 1
ATOM 574 C CA . GLU A 1 72 ? 6.630 -3.276 7.632 1.00 83.81 72 GLU A CA 1
ATOM 575 C C . GLU A 1 72 ? 7.368 -2.401 6.608 1.00 83.81 72 GLU A C 1
ATOM 577 O O . GLU A 1 72 ? 8.195 -2.892 5.849 1.00 83.81 72 GLU A O 1
ATOM 582 N N . PHE A 1 73 ? 7.106 -1.090 6.603 1.00 82.94 73 PHE A N 1
ATOM 583 C CA . PHE A 1 73 ? 7.585 -0.171 5.566 1.00 82.94 73 PHE A CA 1
ATOM 584 C C . PHE A 1 73 ? 8.438 0.978 6.112 1.00 82.94 73 PHE A C 1
ATOM 586 O O . PHE A 1 73 ? 8.612 1.986 5.439 1.00 82.94 73 PHE A O 1
ATOM 593 N N . GLY A 1 74 ? 8.985 0.867 7.324 1.00 77.62 74 GLY A N 1
ATOM 594 C CA . GLY A 1 74 ? 9.675 1.971 8.010 1.00 77.62 74 GLY A CA 1
ATOM 595 C C . GLY A 1 74 ? 10.928 2.513 7.316 1.00 77.62 74 GLY A C 1
ATOM 596 O O . GLY A 1 74 ? 11.336 3.636 7.606 1.00 77.62 74 GLY A O 1
ATOM 597 N N . SER A 1 75 ? 11.526 1.744 6.404 1.00 81.75 75 SER A N 1
ATOM 598 C CA . SER A 1 75 ? 12.628 2.185 5.537 1.00 81.75 75 SER A CA 1
ATOM 599 C C . SER A 1 75 ? 12.168 2.993 4.319 1.00 81.75 75 SER A C 1
ATOM 601 O O . SER A 1 75 ? 13.001 3.608 3.659 1.00 81.75 75 SER A O 1
ATOM 603 N N . HIS A 1 76 ? 10.868 2.987 4.023 1.00 84.12 76 HIS A N 1
ATOM 604 C CA . HIS A 1 76 ? 10.254 3.621 2.861 1.00 84.12 76 HIS A CA 1
ATOM 605 C C . HIS A 1 76 ? 9.544 4.916 3.256 1.00 84.12 76 HIS A C 1
ATOM 607 O O . HIS A 1 76 ? 9.192 5.151 4.421 1.00 84.12 76 HIS A O 1
ATOM 613 N N . ARG A 1 77 ? 9.294 5.778 2.272 1.00 86.50 77 ARG A N 1
ATOM 614 C CA . ARG A 1 77 ? 8.518 6.994 2.488 1.00 86.50 77 ARG A CA 1
ATOM 615 C C . ARG A 1 77 ? 7.033 6.649 2.441 1.00 86.50 77 ARG A C 1
ATOM 617 O O . ARG A 1 77 ? 6.517 6.259 1.403 1.00 86.50 77 ARG A O 1
ATOM 624 N N . VAL A 1 78 ? 6.332 6.866 3.554 1.00 88.06 78 VAL A N 1
ATOM 625 C CA . VAL A 1 78 ? 4.883 6.632 3.656 1.00 88.06 78 VAL A CA 1
ATOM 626 C C . VAL A 1 78 ? 4.120 7.956 3.629 1.00 88.06 78 VAL A C 1
ATOM 628 O O . VAL A 1 78 ? 4.294 8.798 4.514 1.00 88.06 78 VAL A O 1
ATOM 631 N N . LEU A 1 79 ? 3.237 8.126 2.648 1.00 90.31 79 LEU A N 1
ATOM 632 C CA . LEU A 1 79 ? 2.317 9.255 2.519 1.00 90.31 79 LEU A CA 1
ATOM 633 C C . LEU A 1 79 ? 0.885 8.793 2.811 1.00 90.31 79 LEU A C 1
ATOM 635 O O . LEU A 1 79 ? 0.476 7.706 2.417 1.00 90.31 79 LEU A O 1
ATOM 639 N N . LEU A 1 80 ? 0.106 9.613 3.518 1.00 91.44 80 LEU A N 1
ATOM 640 C CA . LEU A 1 80 ? -1.296 9.322 3.831 1.00 91.44 80 LEU A CA 1
ATOM 641 C C . LEU A 1 80 ? -2.214 10.272 3.063 1.00 91.44 80 LEU A C 1
ATOM 643 O O . LEU A 1 80 ? -2.167 11.487 3.260 1.00 91.44 80 LEU A O 1
ATOM 647 N N . HIS A 1 81 ? -3.104 9.707 2.251 1.00 91.19 81 HIS A N 1
ATOM 648 C CA . HIS A 1 81 ? -4.099 10.437 1.475 1.00 91.19 81 HIS A CA 1
ATOM 649 C C . HIS A 1 81 ? -5.508 10.181 2.015 1.00 91.19 81 HIS A C 1
ATOM 651 O O . HIS A 1 81 ? -5.935 9.037 2.184 1.00 91.19 81 HIS A O 1
ATOM 657 N N . HIS A 1 82 ? -6.254 11.264 2.245 1.00 90.69 82 HIS A N 1
ATOM 658 C CA . HIS A 1 82 ? -7.668 11.220 2.609 1.00 90.69 82 HIS A CA 1
ATOM 659 C C . HIS A 1 82 ? -8.533 11.389 1.360 1.00 90.69 82 HIS A C 1
ATOM 661 O O . HIS A 1 82 ? -8.572 12.466 0.765 1.00 90.69 82 HIS A O 1
ATOM 667 N N . LEU A 1 83 ? -9.236 10.328 0.968 1.00 86.25 83 LEU A N 1
ATOM 668 C CA . LEU A 1 83 ? -10.162 10.326 -0.160 1.00 86.25 83 LEU A CA 1
ATOM 669 C C . LEU A 1 83 ? -11.607 10.334 0.347 1.00 86.25 83 LEU A C 1
ATOM 671 O O . LEU A 1 83 ? -11.901 9.926 1.469 1.00 86.25 83 LEU A O 1
ATOM 675 N N . LYS A 1 84 ? -12.550 10.758 -0.503 1.00 81.69 84 LYS A N 1
ATOM 676 C CA . LYS A 1 84 ? -13.984 10.781 -0.150 1.00 81.69 84 LYS A CA 1
ATOM 677 C C . LYS A 1 84 ? -14.536 9.407 0.258 1.00 81.69 84 LYS A C 1
ATOM 679 O O . LYS A 1 84 ? -15.539 9.345 0.958 1.00 81.69 84 LYS A O 1
ATOM 684 N N . TRP A 1 85 ? -13.905 8.330 -0.201 1.00 80.00 85 TRP A N 1
ATOM 685 C CA . TRP A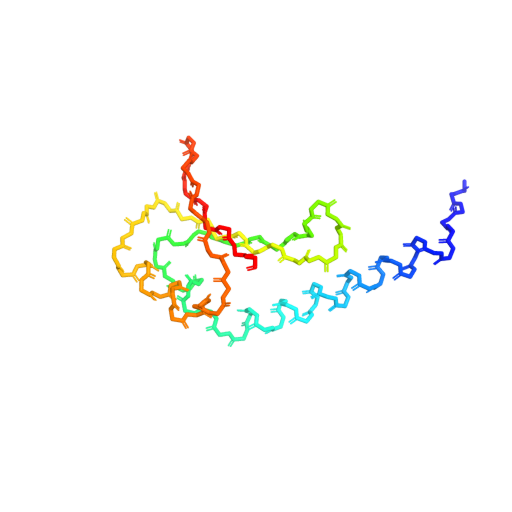 1 85 ? -14.350 6.945 -0.030 1.00 80.00 85 TRP A CA 1
ATOM 686 C C . TRP A 1 85 ? -13.423 6.105 0.862 1.00 80.00 85 TRP A C 1
ATOM 688 O O . TRP A 1 85 ? -13.665 4.913 1.031 1.00 80.00 85 TRP A O 1
ATOM 698 N N . GLY A 1 86 ? -12.377 6.697 1.448 1.00 86.25 86 GLY A N 1
ATOM 699 C CA . GLY A 1 86 ? -11.449 5.966 2.306 1.00 86.25 86 GLY A CA 1
ATOM 700 C C . GLY A 1 86 ? -10.086 6.630 2.431 1.00 86.25 86 GLY A C 1
ATOM 701 O O . GLY A 1 86 ? -9.915 7.818 2.159 1.00 86.25 86 GLY A O 1
ATOM 702 N N . LEU A 1 87 ? -9.108 5.844 2.863 1.00 91.00 87 LEU A N 1
ATOM 703 C CA . LEU A 1 87 ? -7.735 6.281 3.073 1.00 91.00 87 LEU A CA 1
ATOM 704 C C . LEU A 1 87 ? -6.796 5.445 2.228 1.00 91.00 87 LEU A C 1
ATOM 706 O O . LEU A 1 87 ? -7.006 4.241 2.075 1.00 91.00 87 LEU A O 1
ATOM 710 N N . VAL A 1 88 ? -5.753 6.091 1.724 1.00 91.19 88 VAL A N 1
ATOM 711 C CA . VAL A 1 88 ? -4.689 5.428 0.977 1.00 91.19 88 VAL A CA 1
ATOM 712 C C . VAL A 1 88 ? -3.363 5.743 1.641 1.00 91.19 88 VAL A C 1
ATOM 714 O O . VAL A 1 88 ? -3.025 6.915 1.809 1.00 91.19 88 VAL A O 1
ATOM 717 N N . PHE A 1 89 ? -2.628 4.703 2.022 1.00 87.75 89 PHE A N 1
ATOM 718 C CA . PHE A 1 89 ? -1.215 4.834 2.357 1.00 87.75 89 PHE A CA 1
ATOM 719 C C . PHE A 1 89 ? -0.414 4.553 1.100 1.00 87.75 89 PHE A C 1
ATOM 721 O O . PHE A 1 89 ? -0.474 3.443 0.584 1.00 87.75 89 PHE A O 1
ATOM 728 N N . GLU A 1 90 ? 0.284 5.563 0.607 1.00 88.56 90 GLU A N 1
ATOM 729 C CA . GLU A 1 90 ? 1.208 5.450 -0.510 1.00 88.56 90 GLU A CA 1
ATOM 730 C C . GLU A 1 90 ? 2.613 5.206 0.047 1.00 88.56 90 GLU A C 1
ATOM 732 O O . GLU A 1 90 ? 3.087 5.974 0.885 1.00 88.56 90 GLU A O 1
ATOM 737 N N . ILE A 1 91 ? 3.253 4.122 -0.374 1.00 85.06 91 ILE A N 1
ATOM 738 C CA . ILE A 1 91 ? 4.604 3.735 0.025 1.00 85.06 91 ILE A CA 1
ATOM 739 C C . ILE A 1 91 ? 5.487 3.816 -1.216 1.00 85.06 91 ILE A C 1
ATOM 741 O O . ILE A 1 91 ? 5.171 3.188 -2.231 1.00 85.06 91 ILE A O 1
ATOM 745 N N . VAL A 1 92 ? 6.554 4.607 -1.102 1.00 81.12 92 VAL A N 1
ATOM 746 C CA . VAL A 1 92 ? 7.565 4.870 -2.136 1.00 81.12 92 VAL A CA 1
ATOM 747 C C . VAL A 1 92 ? 8.943 4.556 -1.578 1.00 81.12 92 VAL A C 1
ATOM 749 O O . VAL A 1 92 ? 9.225 5.016 -0.441 1.00 81.12 92 VAL A O 1
#

Solvent-accessible surface area (backbone atoms only — not comparable to full-atom values): 5422 Å² total; per-residue (Å²): 135,84,84,78,52,73,71,60,52,53,52,49,51,55,50,50,52,52,50,50,52,50,48,50,61,51,71,69,66,49,67,52,72,72,34,95,47,39,80,51,70,48,77,42,66,40,98,82,70,80,49,64,32,38,33,39,34,24,73,63,91,46,73,67,57,54,48,44,45,41,72,77,41,59,94,45,52,74,46,82,45,86,51,101,89,32,32,35,39,40,37,79

Mean predicted aligned error: 9.48 Å

Secondary structure (DSSP, 8-state):
-----HHHHHHHHHHHHHHHHHHHHHHHH-TTTTSTTEEEEEEEE-TTSSSEEEEEEES---HHHHHHHHHHHTTS-EEEEEETTEEEEEE-

Nearest PDB structures (foldseek):
  6e52-assembly1_B  TM=5.437E-01  e=5.713E-01  Saccharomyces cerevisiae S288C
  3uvf-assembly2_B  TM=5.072E-01  e=4.759E-01  Trichoderma reesei
  6uw0-assembly1_A  TM=4.519E-01  e=3.729E-01  synthetic construct
  2qoj-assembly1_Z  TM=4.431E-01  e=5.713E-01  Aspergillus nidulans FGSC A4
  1zvp-assembly2_B  TM=4.433E-01  e=4.823E+00  Vibrio cholerae

Sequence (92 aa):
MYEIQDNELEALYAHEDLLGNTLMELGSNTRVLNHHLVNGMRVRPDSSGRELVVEIFAHKTTRQLLSVIREEFGSHRVLLHHLKWGLVFEIV

Foldseek 3Di:
DDPDPPVNVVLVVVLVVVVVVVCCVCVVDQVLCVDPFWPDKDWDADPVSPDIKIKTWGADDDPVSVVSCCVSQVVWDWDWDDDPRTIITITD

pLDDT: mean 76.73, std 14.02, range [40.81, 91.44]

Organism: NCBI:txid2052148

Radius of gyration: 15.47 Å; Cα contacts (8 Å, |Δi|>4): 109; chains: 1; bounding box: 27×25×53 Å